Protein AF-A0AAX0L9J0-F1 (afdb_monomer_lite)

Foldseek 3Di:
DPPQLVLLVVLLCLVQVHDDLQSSCVSVVHPGSVVVVVCVVVVHDDPVCVQSSQWDDDPPPDTDDDPPDDPDPVPPDDPVVVVVVVCCVVPNDPVNVVVVVVVVVVVVVVVVD

Organism: NCBI:txid1660067

InterPro domains:
  IPR010982 Lambda repressor-like, DNA-binding domain superfamily [G3DSA:1.10.260.40] (5-64)

Structure (mmCIF, N/CA/C/O backbone):
data_AF-A0AAX0L9J0-F1
#
_entry.id   AF-A0AAX0L9J0-F1
#
loop_
_atom_site.group_PDB
_atom_site.id
_atom_site.type_symbol
_atom_site.label_atom_id
_atom_site.label_alt_id
_atom_site.label_comp_id
_atom_site.label_asym_id
_atom_site.label_entity_id
_atom_site.label_seq_id
_atom_site.pdbx_PDB_ins_code
_atom_site.Cartn_x
_atom_site.Cartn_y
_atom_site.Cartn_z
_atom_site.occupancy
_atom_site.B_iso_or_equiv
_atom_site.auth_seq_id
_atom_site.auth_comp_id
_atom_site.auth_asym_id
_atom_site.auth_atom_id
_atom_site.pdbx_PDB_model_num
ATOM 1 N N . MET A 1 1 ? -8.625 -9.779 -11.904 1.00 39.19 1 MET A N 1
ATOM 2 C CA . MET A 1 1 ? -7.667 -8.662 -11.777 1.00 39.19 1 MET A CA 1
ATOM 3 C C . MET A 1 1 ? -6.951 -8.489 -13.104 1.00 39.19 1 MET A C 1
ATOM 5 O O . MET A 1 1 ? -6.167 -9.356 -13.460 1.00 39.19 1 MET A O 1
ATOM 9 N N . SER A 1 2 ? -7.242 -7.427 -13.854 1.00 39.34 2 SER A N 1
ATOM 10 C CA . SER A 1 2 ? -6.354 -7.000 -14.939 1.00 39.34 2 SER A CA 1
ATOM 11 C C . SER A 1 2 ? -5.304 -6.101 -14.297 1.00 39.34 2 SER A C 1
ATOM 13 O O . SER A 1 2 ? -5.613 -4.954 -13.988 1.00 39.34 2 SER A O 1
ATOM 15 N N . ASN A 1 3 ? -4.111 -6.626 -14.008 1.00 55.66 3 ASN A N 1
ATOM 16 C CA . ASN A 1 3 ? -2.995 -5.768 -13.614 1.00 55.66 3 ASN A CA 1
ATOM 17 C C . ASN A 1 3 ? -2.609 -4.966 -14.854 1.00 55.66 3 ASN A C 1
ATOM 19 O O . ASN A 1 3 ? -2.176 -5.540 -15.854 1.00 55.66 3 ASN A O 1
ATOM 23 N N . ASN A 1 4 ? -2.858 -3.660 -14.829 1.00 81.25 4 ASN A N 1
ATOM 24 C CA . ASN A 1 4 ? -2.414 -2.787 -15.896 1.00 81.25 4 ASN A CA 1
ATOM 25 C C . ASN A 1 4 ? -0.887 -2.678 -15.799 1.00 81.25 4 ASN A C 1
ATOM 27 O O . ASN A 1 4 ? -0.371 -2.171 -14.805 1.00 81.25 4 ASN A O 1
ATOM 31 N N . ILE A 1 5 ? -0.174 -3.150 -16.824 1.00 88.06 5 ILE A N 1
ATOM 32 C CA . ILE A 1 5 ? 1.289 -3.067 -16.911 1.00 88.06 5 ILE A CA 1
ATOM 33 C C . ILE A 1 5 ? 1.790 -1.634 -16.688 1.00 88.06 5 ILE A C 1
ATOM 35 O O . ILE A 1 5 ? 2.868 -1.440 -16.133 1.00 88.06 5 ILE A O 1
ATOM 39 N N . ASP A 1 6 ? 0.991 -0.619 -17.034 1.00 89.88 6 ASP A N 1
ATOM 40 C CA . ASP A 1 6 ? 1.318 0.783 -16.779 1.00 89.88 6 ASP A CA 1
ATOM 41 C C . ASP A 1 6 ? 1.386 1.127 -15.290 1.00 89.88 6 ASP A C 1
ATOM 43 O O . ASP A 1 6 ? 2.234 1.924 -14.888 1.00 89.88 6 ASP A O 1
ATOM 47 N N . ASP A 1 7 ? 0.539 0.527 -14.455 1.00 88.62 7 ASP A N 1
ATOM 48 C CA . ASP A 1 7 ? 0.589 0.739 -13.007 1.00 88.62 7 ASP A CA 1
ATOM 49 C C . ASP A 1 7 ? 1.803 0.039 -12.390 1.00 88.62 7 ASP A C 1
ATOM 51 O O . ASP A 1 7 ? 2.454 0.596 -11.502 1.00 88.62 7 ASP A O 1
ATOM 55 N N . ASP A 1 8 ? 2.185 -1.124 -12.916 1.00 90.88 8 ASP A N 1
ATOM 56 C CA . ASP A 1 8 ? 3.418 -1.803 -12.516 1.00 90.88 8 ASP A CA 1
ATOM 57 C C . ASP A 1 8 ? 4.660 -0.988 -12.922 1.00 90.88 8 ASP A C 1
ATOM 59 O O . ASP A 1 8 ? 5.605 -0.848 -12.139 1.00 90.88 8 ASP A O 1
ATOM 63 N N . PHE A 1 9 ? 4.634 -0.349 -14.097 1.00 92.75 9 PHE A N 1
ATOM 64 C CA . PHE A 1 9 ? 5.673 0.597 -14.506 1.00 92.75 9 PHE A CA 1
ATOM 65 C C . PHE A 1 9 ? 5.728 1.840 -13.615 1.00 92.75 9 PHE A C 1
ATOM 67 O O . PHE A 1 9 ? 6.826 2.244 -13.235 1.00 92.75 9 PHE A O 1
ATOM 74 N N . LYS A 1 10 ? 4.589 2.411 -13.201 1.00 90.88 10 LYS A N 1
ATOM 75 C CA . LYS A 1 10 ? 4.572 3.530 -12.237 1.00 90.88 10 LYS A CA 1
ATOM 76 C C . LYS A 1 10 ? 5.235 3.155 -10.910 1.00 90.88 10 LYS A C 1
ATOM 78 O O . LYS A 1 10 ? 5.963 3.969 -10.346 1.00 90.88 10 LYS A O 1
ATOM 83 N N . LYS A 1 11 ? 5.035 1.927 -10.422 1.00 88.62 11 LYS A N 1
ATOM 84 C CA . LYS A 1 11 ? 5.695 1.444 -9.195 1.00 88.62 11 LYS A CA 1
ATOM 85 C C . LYS A 1 11 ? 7.207 1.327 -9.368 1.00 88.62 11 LYS A C 1
ATOM 87 O O . LYS A 1 11 ? 7.955 1.736 -8.481 1.00 88.62 11 LYS A O 1
ATOM 92 N N . LEU A 1 12 ? 7.668 0.832 -10.518 1.00 90.81 12 LEU A N 1
ATOM 93 C CA . LEU A 1 12 ? 9.098 0.811 -10.842 1.00 90.81 12 LEU A CA 1
ATOM 94 C C . LEU A 1 12 ? 9.683 2.223 -10.917 1.00 90.81 12 LEU A C 1
ATOM 96 O O . LEU A 1 12 ? 10.759 2.469 -10.374 1.00 90.81 12 LEU A O 1
ATOM 100 N N . TYR A 1 13 ? 8.976 3.152 -11.556 1.00 92.12 13 TYR A N 1
ATOM 101 C CA . TYR A 1 13 ? 9.388 4.549 -11.647 1.00 92.12 13 TYR A CA 1
ATOM 102 C C . TYR A 1 13 ? 9.564 5.181 -10.268 1.00 92.12 13 TYR A C 1
ATOM 104 O O . TYR A 1 13 ? 10.625 5.736 -9.980 1.00 92.12 13 TYR A O 1
ATOM 112 N N . ALA A 1 14 ? 8.573 5.010 -9.391 1.00 88.44 14 ALA A N 1
ATOM 113 C CA . ALA A 1 14 ? 8.626 5.496 -8.018 1.00 88.44 14 ALA A CA 1
ATOM 114 C C . ALA A 1 14 ? 9.806 4.894 -7.237 1.00 88.44 14 ALA A C 1
ATOM 116 O O . ALA A 1 14 ? 10.564 5.631 -6.613 1.00 88.44 14 ALA A O 1
ATOM 117 N N . TYR A 1 15 ? 10.014 3.575 -7.323 1.00 88.31 15 TYR A N 1
ATOM 118 C CA . TYR A 1 15 ? 11.105 2.892 -6.619 1.00 88.31 15 TYR A CA 1
ATOM 119 C C . TYR A 1 15 ? 12.495 3.389 -7.041 1.00 88.31 15 TYR A C 1
ATOM 121 O O . TYR A 1 15 ? 13.372 3.583 -6.200 1.00 88.31 15 TYR A O 1
ATOM 129 N N . TYR A 1 16 ? 12.708 3.608 -8.341 1.00 90.31 16 TYR A N 1
ATOM 130 C CA . TYR A 1 16 ? 14.000 4.056 -8.871 1.00 90.31 16 TYR A CA 1
ATOM 131 C C . TYR A 1 16 ? 14.167 5.584 -8.912 1.00 90.31 16 TYR A C 1
ATOM 133 O O . TYR A 1 16 ? 15.254 6.058 -9.267 1.00 90.31 16 TYR A O 1
ATOM 141 N N . GLY A 1 17 ? 13.127 6.347 -8.555 1.00 90.50 17 GLY A N 1
ATOM 142 C CA . GLY A 1 17 ? 13.117 7.810 -8.607 1.00 90.50 17 GLY A CA 1
ATOM 143 C C . GLY A 1 17 ? 13.276 8.345 -10.031 1.00 90.50 17 GLY A C 1
ATOM 144 O O . GLY A 1 17 ? 14.119 9.206 -10.279 1.00 90.50 17 GLY A O 1
ATOM 145 N N . VAL A 1 18 ? 12.530 7.776 -10.976 1.00 93.19 18 VAL A N 1
ATOM 146 C CA . VAL A 1 18 ? 12.559 8.131 -12.403 1.00 93.19 18 VAL A CA 1
ATOM 147 C C . VAL A 1 18 ? 11.154 8.421 -12.917 1.00 93.19 18 VAL A C 1
ATOM 149 O O . VAL A 1 18 ? 10.174 8.077 -12.271 1.00 93.19 18 VAL A O 1
ATOM 152 N N . GLU A 1 19 ? 11.049 9.029 -14.093 1.00 92.38 19 GLU A N 1
ATOM 153 C CA . GLU A 1 19 ? 9.781 9.516 -14.653 1.00 92.38 19 GLU A CA 1
ATOM 154 C C . GLU A 1 19 ? 9.398 8.830 -15.973 1.00 92.38 19 GLU A C 1
ATOM 156 O O . GLU A 1 19 ? 8.273 8.981 -16.444 1.00 92.38 19 GLU A O 1
ATOM 161 N N . ASN A 1 20 ? 10.320 8.101 -16.614 1.00 94.19 20 ASN A N 1
ATOM 162 C CA . ASN A 1 20 ? 10.084 7.497 -17.928 1.00 94.19 20 ASN A CA 1
ATOM 163 C C . ASN A 1 20 ? 10.977 6.279 -18.222 1.00 94.19 20 ASN A C 1
ATOM 165 O O . ASN A 1 20 ? 11.972 6.018 -17.542 1.00 94.19 20 ASN A O 1
ATOM 169 N N . ASP A 1 21 ? 10.639 5.563 -19.300 1.00 95.50 21 ASP A N 1
ATOM 170 C CA . ASP A 1 21 ? 11.323 4.342 -19.750 1.00 95.50 21 ASP A CA 1
ATOM 171 C C . ASP A 1 21 ? 12.821 4.531 -20.008 1.00 95.50 21 ASP A C 1
ATOM 173 O O . ASP A 1 21 ? 13.608 3.631 -19.720 1.00 95.50 21 ASP A O 1
ATOM 177 N N . ASN A 1 22 ? 13.238 5.692 -20.525 1.00 95.31 22 ASN A N 1
ATOM 178 C CA . ASN A 1 22 ? 14.651 5.955 -20.805 1.00 95.31 22 ASN A CA 1
ATOM 179 C C . ASN A 1 22 ? 15.452 6.033 -19.505 1.00 95.31 22 ASN A C 1
ATOM 181 O O . ASN A 1 22 ? 16.483 5.374 -19.366 1.00 95.31 22 ASN A O 1
ATOM 185 N N . GLN A 1 23 ? 14.956 6.803 -18.537 1.00 95.75 23 GLN A N 1
ATOM 186 C CA . GLN A 1 23 ? 15.585 6.938 -17.226 1.00 95.75 23 GLN A CA 1
ATOM 187 C C . GLN A 1 23 ? 15.574 5.612 -16.455 1.00 95.75 23 GLN A C 1
ATOM 189 O O . GLN A 1 23 ? 16.594 5.244 -15.867 1.00 95.75 23 GLN A O 1
ATOM 194 N N . LEU A 1 24 ? 14.464 4.864 -16.502 1.00 95.88 24 LEU A N 1
ATOM 195 C CA . LEU A 1 24 ? 14.378 3.535 -15.897 1.00 95.88 24 LEU A CA 1
ATOM 196 C C . LEU A 1 24 ? 15.416 2.587 -16.505 1.00 95.88 24 LEU A C 1
ATOM 198 O O . LEU A 1 24 ? 16.154 1.941 -15.766 1.00 95.88 24 LEU A O 1
ATOM 202 N N . SER A 1 25 ? 15.534 2.541 -17.835 1.00 95.69 25 SER A N 1
ATOM 203 C CA . SER A 1 25 ? 16.515 1.678 -18.499 1.00 95.69 25 SER A CA 1
ATOM 204 C C . SER A 1 25 ? 17.944 1.963 -18.040 1.00 95.69 25 SER A C 1
ATOM 206 O O . SER A 1 25 ? 18.688 1.029 -17.745 1.00 95.69 25 SER A O 1
ATOM 208 N N . LEU A 1 26 ? 18.312 3.243 -17.917 1.00 94.75 26 LEU A N 1
ATOM 209 C CA . LEU A 1 26 ? 19.631 3.646 -17.425 1.00 94.7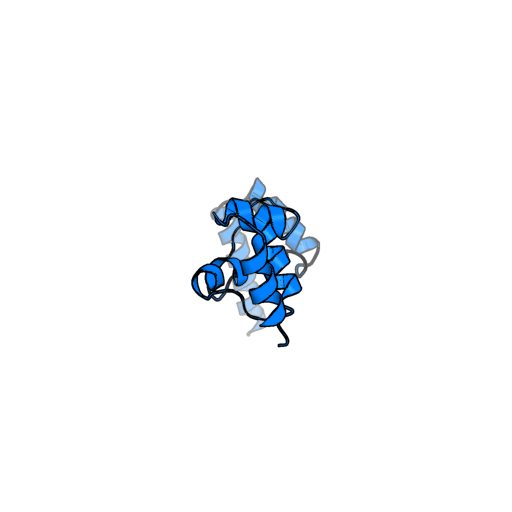5 26 LEU A CA 1
ATOM 210 C C . LEU A 1 26 ? 19.853 3.223 -15.967 1.00 94.75 26 LEU A C 1
ATOM 212 O O . LEU A 1 26 ? 20.907 2.673 -15.651 1.00 94.75 26 LEU A O 1
ATOM 2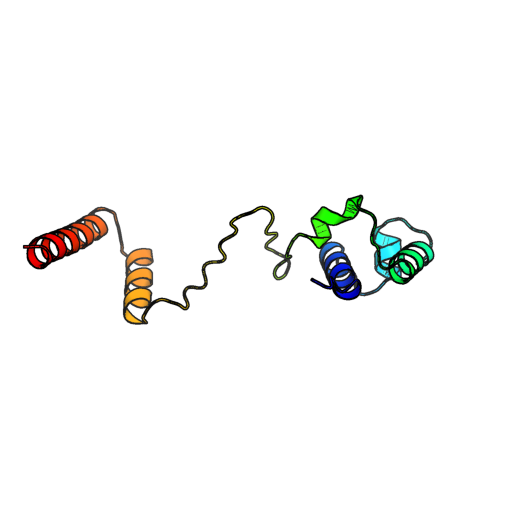16 N N . LYS A 1 27 ? 18.860 3.411 -15.084 1.00 94.81 27 LYS A N 1
ATOM 217 C CA . LYS A 1 27 ? 18.929 2.953 -13.680 1.00 94.81 27 LYS A CA 1
ATOM 218 C C . LYS A 1 27 ? 19.097 1.439 -13.563 1.00 94.81 27 LYS A C 1
ATOM 220 O O . LYS A 1 27 ? 19.776 0.974 -12.653 1.00 94.81 27 LYS A O 1
ATOM 225 N N . LEU A 1 28 ? 18.508 0.682 -14.486 1.00 93.19 28 LEU A N 1
ATOM 226 C CA . LEU A 1 28 ? 18.624 -0.776 -14.551 1.00 93.19 28 LEU A CA 1
ATOM 227 C C . LEU A 1 28 ? 19.916 -1.263 -15.233 1.00 93.19 28 LEU A C 1
ATOM 229 O O . LEU A 1 28 ? 20.133 -2.472 -15.322 1.00 93.19 28 LEU A O 1
ATOM 233 N N . GLY A 1 29 ? 20.776 -0.351 -15.703 1.00 94.69 29 GLY A N 1
ATOM 234 C CA . GLY A 1 29 ? 22.054 -0.669 -16.345 1.00 94.69 29 GLY A CA 1
ATOM 235 C C . GLY A 1 29 ? 21.957 -1.013 -17.835 1.00 94.69 29 GLY A C 1
ATOM 236 O O . GLY A 1 29 ? 22.914 -1.533 -18.410 1.00 94.69 29 GLY A O 1
ATOM 237 N N . TYR A 1 30 ? 20.825 -0.737 -18.485 1.00 94.31 30 TYR A N 1
ATOM 238 C CA . TYR A 1 30 ? 20.670 -0.921 -19.926 1.00 94.31 30 TYR A CA 1
ATOM 239 C C . TYR A 1 30 ? 21.226 0.270 -20.713 1.00 94.31 30 TYR A C 1
ATOM 241 O O . TYR A 1 30 ? 21.153 1.419 -20.287 1.00 94.31 30 TYR A O 1
ATOM 249 N N . LYS A 1 31 ? 21.740 -0.006 -21.918 1.00 90.00 31 LYS A N 1
ATOM 250 C CA . LYS A 1 31 ? 22.259 1.021 -22.841 1.00 90.00 31 LYS A CA 1
ATOM 251 C C . LYS A 1 31 ? 21.158 1.771 -23.607 1.00 90.00 31 LYS A C 1
ATOM 253 O O . LYS A 1 31 ? 21.425 2.825 -24.170 1.00 90.00 31 LYS A O 1
ATOM 258 N N . SER A 1 32 ? 19.943 1.221 -23.661 1.00 93.12 32 SER A N 1
ATOM 259 C CA . SER A 1 32 ? 18.775 1.805 -24.332 1.00 93.12 32 SER A CA 1
ATOM 260 C C . SER A 1 32 ? 17.469 1.322 -23.690 1.00 93.12 32 SER A C 1
ATOM 262 O O . SER A 1 32 ? 17.468 0.398 -22.872 1.00 93.12 32 SER A O 1
ATOM 264 N N . ASN A 1 33 ? 16.339 1.914 -24.083 1.00 92.62 33 ASN A N 1
ATOM 265 C CA . ASN A 1 33 ? 14.996 1.545 -23.616 1.00 92.62 33 ASN A CA 1
ATOM 266 C C . ASN A 1 33 ? 14.381 0.325 -24.333 1.00 92.62 33 ASN A C 1
ATOM 268 O O . ASN A 1 33 ? 13.216 -0.001 -24.095 1.00 92.62 33 ASN A O 1
ATOM 272 N N . SER A 1 34 ? 15.135 -0.368 -25.195 1.00 96.19 34 SER A N 1
ATOM 273 C CA . SER A 1 34 ? 14.618 -1.500 -25.979 1.00 96.19 34 SER A CA 1
ATOM 274 C C . SER A 1 34 ? 14.093 -2.631 -25.087 1.00 96.19 34 SER A C 1
ATOM 276 O O . SER A 1 34 ? 13.057 -3.216 -25.388 1.00 96.19 34 SER A O 1
ATOM 278 N N . ALA A 1 35 ? 14.770 -2.907 -23.966 1.00 94.62 35 ALA A N 1
ATOM 279 C CA . ALA A 1 35 ? 14.337 -3.920 -23.001 1.00 94.62 35 ALA A CA 1
ATOM 280 C C . ALA A 1 35 ? 12.976 -3.565 -22.377 1.00 94.62 35 ALA A C 1
ATOM 282 O O . ALA A 1 35 ? 12.065 -4.386 -22.387 1.00 94.62 35 ALA A O 1
ATOM 283 N N . ILE A 1 36 ? 12.817 -2.317 -21.926 1.00 95.81 36 ILE A N 1
ATOM 284 C CA . ILE A 1 36 ? 11.564 -1.808 -21.354 1.00 95.81 36 ILE A CA 1
ATOM 285 C C . ILE A 1 36 ? 10.428 -1.835 -22.384 1.00 95.81 36 ILE A C 1
ATOM 287 O O . ILE A 1 36 ? 9.320 -2.278 -22.088 1.00 95.81 36 ILE A O 1
ATOM 291 N N . SER A 1 37 ? 10.726 -1.437 -23.623 1.00 95.62 37 SER A N 1
ATOM 292 C CA . SER A 1 37 ? 9.767 -1.473 -24.732 1.00 95.62 37 SER A CA 1
ATOM 293 C C . SER A 1 37 ? 9.260 -2.891 -25.010 1.00 95.62 37 SER A C 1
ATOM 295 O O . SER A 1 37 ? 8.077 -3.076 -25.291 1.00 95.62 37 SER A O 1
ATOM 297 N N . ASN A 1 38 ? 10.131 -3.900 -24.918 1.00 95.94 38 ASN A N 1
ATOM 298 C CA . ASN A 1 38 ? 9.738 -5.298 -25.091 1.00 95.94 38 ASN A CA 1
ATOM 299 C C . ASN A 1 38 ? 8.855 -5.784 -23.937 1.00 95.94 38 ASN A C 1
ATOM 301 O O . ASN A 1 38 ? 7.826 -6.393 -24.199 1.00 95.94 38 ASN A O 1
ATOM 305 N N . TRP A 1 39 ? 9.172 -5.435 -22.688 1.00 95.00 39 TRP A N 1
ATOM 306 C CA . TRP A 1 39 ? 8.335 -5.782 -21.528 1.00 95.00 39 TRP A CA 1
ATOM 307 C C . TRP A 1 39 ? 6.917 -5.218 -21.643 1.00 95.00 39 TRP A C 1
ATOM 309 O O . TRP A 1 39 ? 5.946 -5.902 -21.328 1.00 95.00 39 TRP A O 1
ATOM 319 N N . ARG A 1 40 ? 6.783 -3.985 -22.150 1.00 92.88 40 ARG A N 1
ATOM 320 C CA . ARG A 1 40 ? 5.480 -3.365 -22.436 1.00 92.88 40 ARG A CA 1
ATOM 321 C C . ARG A 1 40 ? 4.711 -4.119 -23.520 1.00 92.88 40 ARG A C 1
ATOM 323 O O . ARG A 1 40 ? 3.537 -4.412 -23.331 1.00 92.88 40 ARG A O 1
ATOM 330 N N . LYS A 1 41 ? 5.371 -4.467 -24.630 1.00 93.88 41 LYS A N 1
ATOM 331 C CA . LYS A 1 41 ? 4.760 -5.240 -25.730 1.00 93.88 41 LYS A CA 1
ATOM 332 C C . LYS A 1 41 ? 4.313 -6.631 -25.289 1.00 93.88 41 LYS A C 1
ATOM 334 O O . LYS A 1 41 ? 3.262 -7.096 -25.711 1.00 93.88 41 LYS A O 1
ATOM 339 N N . GLU A 1 42 ? 5.109 -7.279 -24.448 1.00 93.19 42 GLU A N 1
ATOM 340 C CA . GLU A 1 42 ? 4.825 -8.606 -23.896 1.00 93.19 42 GLU A CA 1
ATOM 341 C C . GLU A 1 42 ? 3.854 -8.558 -22.709 1.00 93.19 42 GLU A C 1
ATOM 343 O O . GLU A 1 42 ? 3.470 -9.607 -22.194 1.00 93.19 42 GLU A O 1
ATOM 348 N N . ASN A 1 43 ? 3.457 -7.357 -22.269 1.00 91.88 43 ASN A N 1
ATOM 349 C CA . ASN A 1 43 ? 2.646 -7.135 -21.076 1.00 91.88 43 ASN A CA 1
ATOM 350 C C . ASN A 1 43 ? 3.218 -7.862 -19.841 1.00 91.88 43 ASN A C 1
ATOM 352 O O . ASN A 1 43 ? 2.483 -8.444 -19.041 1.00 91.88 43 ASN A O 1
ATOM 356 N N . LYS A 1 44 ? 4.552 -7.883 -19.721 1.00 92.00 44 LYS A N 1
ATOM 357 C CA . LYS A 1 44 ? 5.272 -8.666 -18.715 1.00 92.00 44 LYS A CA 1
ATOM 358 C C . LYS A 1 44 ? 6.578 -7.995 -18.304 1.00 92.00 44 LYS A C 1
ATOM 360 O O . LYS A 1 44 ? 7.489 -7.835 -19.110 1.00 92.00 44 LYS A O 1
ATOM 365 N N . ILE A 1 45 ? 6.702 -7.686 -17.014 1.00 91.81 45 ILE A N 1
ATOM 366 C CA . ILE A 1 45 ? 7.971 -7.289 -16.392 1.00 91.81 45 ILE A CA 1
ATOM 367 C C . ILE A 1 45 ? 8.678 -8.549 -15.851 1.00 91.81 45 ILE A C 1
ATOM 369 O O . ILE A 1 45 ? 7.998 -9.440 -15.344 1.00 91.81 45 ILE A O 1
ATOM 373 N N . PRO A 1 46 ? 10.021 -8.659 -15.929 1.00 94.50 46 PRO A N 1
ATOM 374 C CA . PRO A 1 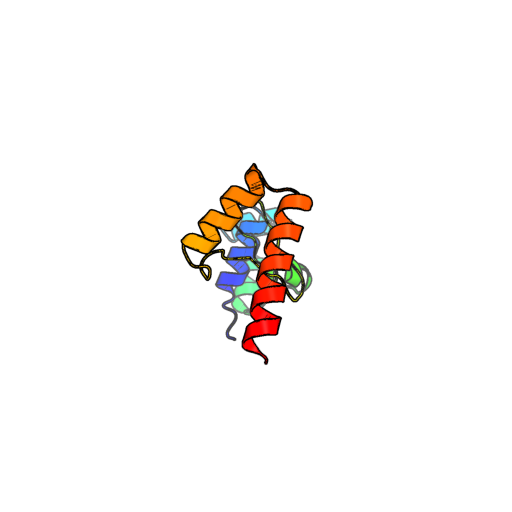46 ? 10.749 -9.799 -15.381 1.00 94.50 46 PRO A CA 1
ATOM 375 C C . PRO A 1 46 ? 10.498 -10.037 -13.890 1.00 94.50 46 PRO A C 1
ATOM 377 O O . PRO A 1 46 ? 10.567 -9.107 -13.086 1.00 94.50 46 PRO A O 1
ATOM 380 N N . ASP A 1 47 ? 10.349 -11.310 -13.521 1.00 91.81 47 ASP A N 1
ATOM 381 C CA . ASP A 1 47 ? 9.954 -11.748 -12.173 1.00 91.81 47 ASP A CA 1
ATOM 382 C C . ASP A 1 47 ? 10.902 -11.272 -11.059 1.00 91.81 47 ASP A C 1
ATOM 384 O O . ASP A 1 47 ? 10.504 -11.081 -9.911 1.00 91.81 47 ASP A O 1
ATOM 388 N N . LYS A 1 48 ? 12.167 -10.985 -11.395 1.00 91.94 48 LYS A N 1
ATOM 389 C CA . LYS A 1 48 ? 13.131 -10.387 -10.455 1.00 91.94 48 LYS A CA 1
ATOM 390 C C . LYS A 1 48 ? 12.687 -9.025 -9.896 1.00 91.94 48 LYS A C 1
ATOM 392 O O . LYS A 1 48 ? 13.236 -8.583 -8.893 1.00 91.94 48 LYS A O 1
ATOM 397 N N . TYR A 1 49 ? 11.714 -8.362 -10.524 1.00 91.38 49 TYR A N 1
ATOM 398 C CA . TYR A 1 49 ? 11.129 -7.103 -10.058 1.00 91.38 49 TYR A CA 1
ATOM 399 C C . TYR A 1 49 ? 9.744 -7.270 -9.420 1.00 91.38 49 TYR A C 1
ATOM 401 O O . TYR A 1 49 ? 9.164 -6.280 -8.970 1.00 91.38 49 TYR A O 1
ATOM 409 N N . SER A 1 50 ? 9.214 -8.495 -9.335 1.00 87.00 50 SER A N 1
ATOM 410 C CA . SER A 1 50 ? 7.870 -8.747 -8.804 1.00 87.00 50 SER A CA 1
ATOM 411 C C . SER A 1 50 ? 7.694 -8.226 -7.383 1.00 87.00 50 SER A C 1
ATOM 413 O O . SER A 1 50 ? 6.639 -7.682 -7.090 1.00 87.00 50 SER A O 1
ATOM 415 N N . PHE A 1 51 ? 8.724 -8.302 -6.529 1.00 82.75 51 PHE A N 1
ATOM 416 C CA . PHE A 1 51 ? 8.660 -7.768 -5.163 1.00 82.75 51 PHE A CA 1
ATOM 417 C C . PHE A 1 51 ? 8.411 -6.251 -5.132 1.00 82.75 51 PHE A C 1
ATOM 419 O O . PHE A 1 51 ? 7.580 -5.770 -4.362 1.00 82.75 51 PHE A O 1
ATOM 426 N N . ILE A 1 52 ? 9.089 -5.495 -6.001 1.00 85.69 52 ILE A N 1
ATO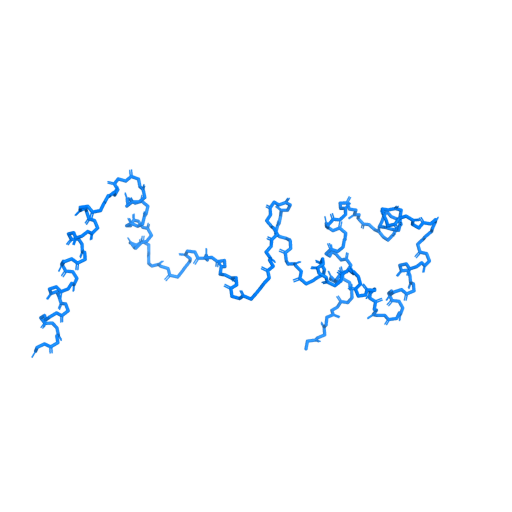M 427 C CA . ILE A 1 52 ? 8.930 -4.036 -6.102 1.00 85.69 52 ILE A CA 1
ATOM 428 C C . ILE A 1 52 ? 7.507 -3.701 -6.560 1.00 85.69 52 ILE A C 1
ATOM 430 O O . ILE A 1 52 ? 6.860 -2.823 -6.002 1.00 85.69 52 ILE A O 1
ATOM 434 N N . ILE A 1 53 ? 6.997 -4.447 -7.539 1.00 85.44 53 ILE A N 1
ATOM 435 C CA . ILE A 1 53 ? 5.667 -4.249 -8.124 1.00 85.44 53 ILE A CA 1
ATOM 436 C C . ILE A 1 53 ? 4.543 -4.680 -7.169 1.00 85.44 53 ILE A C 1
ATOM 438 O O . ILE A 1 53 ? 3.471 -4.073 -7.145 1.00 85.44 53 ILE A O 1
ATOM 442 N N . SER A 1 54 ? 4.762 -5.719 -6.365 1.00 79.75 54 SER A N 1
ATOM 443 C CA . SER A 1 54 ? 3.794 -6.165 -5.357 1.00 79.75 54 SER A CA 1
ATOM 444 C C . SER A 1 54 ? 3.753 -5.261 -4.126 1.00 79.75 54 SER A C 1
ATOM 446 O O . SER A 1 54 ? 2.800 -5.328 -3.355 1.00 79.75 54 SER A O 1
ATOM 448 N N . THR A 1 55 ? 4.775 -4.429 -3.926 1.00 70.12 55 THR A N 1
ATOM 449 C CA . THR A 1 55 ? 4.861 -3.513 -2.788 1.00 70.12 55 THR A CA 1
ATOM 450 C C . THR A 1 55 ? 4.101 -2.224 -3.100 1.00 70.12 55 THR A C 1
ATOM 452 O O . THR A 1 55 ? 4.358 -1.562 -4.105 1.00 70.12 55 THR A O 1
ATOM 455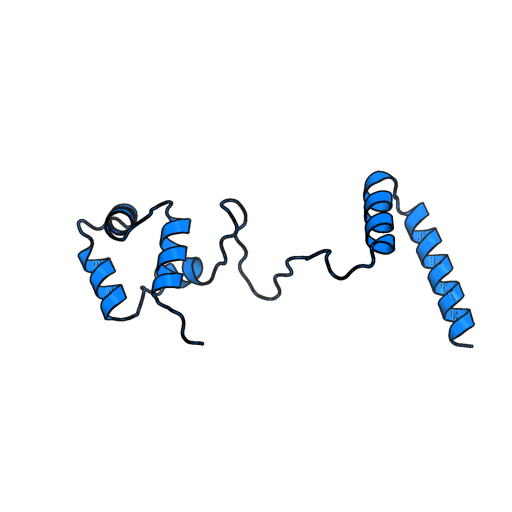 N N . ASN A 1 56 ? 3.178 -1.828 -2.221 1.00 64.19 56 ASN A N 1
ATOM 456 C CA . ASN A 1 56 ? 2.595 -0.489 -2.264 1.00 64.19 56 ASN A CA 1
ATOM 457 C C . ASN A 1 56 ? 3.573 0.478 -1.591 1.00 64.19 56 ASN A C 1
ATOM 459 O O . ASN A 1 56 ? 3.698 0.493 -0.367 1.00 64.19 56 ASN A O 1
ATOM 463 N N . ILE A 1 57 ? 4.291 1.260 -2.395 1.00 61.66 57 ILE A N 1
ATOM 464 C CA . ILE A 1 57 ? 5.191 2.303 -1.901 1.00 61.66 57 ILE A CA 1
ATOM 465 C C . ILE A 1 57 ? 4.338 3.548 -1.638 1.00 61.66 57 ILE A C 1
ATOM 467 O O . ILE A 1 57 ? 3.946 4.248 -2.571 1.00 61.66 57 ILE A O 1
ATOM 471 N N . GLY A 1 58 ? 4.007 3.807 -0.373 1.00 54.69 58 GLY A N 1
ATOM 472 C CA . GLY A 1 58 ? 3.371 5.060 0.030 1.00 54.69 58 GLY A CA 1
ATOM 473 C C . GLY A 1 58 ? 4.412 6.177 0.092 1.00 54.69 58 GLY A C 1
ATOM 474 O O . GLY A 1 58 ? 5.487 5.955 0.647 1.00 54.69 58 GLY A O 1
ATOM 475 N N . ASN A 1 59 ? 4.097 7.346 -0.489 1.00 49.25 59 ASN A N 1
ATOM 476 C CA . ASN A 1 59 ? 4.866 8.606 -0.478 1.00 49.25 59 ASN A CA 1
ATOM 477 C C . ASN A 1 59 ? 6.273 8.506 0.145 1.00 49.25 59 ASN A C 1
ATOM 479 O O . ASN A 1 59 ? 6.481 8.890 1.295 1.00 49.25 59 ASN A O 1
ATOM 483 N N . ASN A 1 60 ? 7.217 7.967 -0.633 1.00 51.09 60 ASN A N 1
ATOM 484 C CA . ASN A 1 60 ? 8.672 7.928 -0.431 1.00 51.09 60 ASN A CA 1
ATOM 485 C C . ASN A 1 60 ? 9.261 7.444 0.911 1.00 51.09 60 ASN A C 1
ATOM 487 O O . ASN A 1 60 ? 10.482 7.355 0.985 1.00 51.09 60 ASN A O 1
ATOM 491 N N . ASN A 1 61 ? 8.478 7.081 1.932 1.00 50.78 61 ASN A N 1
ATOM 492 C CA . ASN A 1 61 ? 9.018 6.735 3.258 1.00 50.78 61 ASN A CA 1
ATOM 493 C C . ASN A 1 61 ? 8.445 5.454 3.877 1.00 50.78 61 ASN A C 1
ATOM 495 O O . ASN A 1 61 ? 8.944 5.023 4.916 1.00 50.78 61 ASN A O 1
ATOM 499 N N . ILE A 1 62 ? 7.418 4.832 3.286 1.00 57.00 62 ILE A N 1
ATOM 500 C CA . ILE A 1 62 ? 6.816 3.615 3.848 1.00 57.00 62 ILE A CA 1
ATOM 501 C C . ILE A 1 62 ? 6.690 2.551 2.757 1.00 57.00 62 ILE A C 1
ATOM 503 O O . ILE A 1 62 ? 5.893 2.670 1.826 1.00 57.00 62 ILE A O 1
ATOM 507 N N . SER A 1 63 ? 7.490 1.493 2.899 1.00 55.59 63 SER A N 1
ATOM 508 C CA . SER A 1 63 ? 7.369 0.256 2.130 1.00 55.59 63 SER A CA 1
ATOM 509 C C . SER A 1 63 ? 6.578 -0.752 2.960 1.00 55.59 63 SER A C 1
ATOM 511 O O . SER A 1 63 ? 7.012 -1.123 4.051 1.00 55.59 63 SER A O 1
ATOM 513 N N . ILE A 1 64 ? 5.410 -1.170 2.469 1.00 62.03 64 ILE A N 1
ATOM 514 C CA . ILE A 1 64 ? 4.552 -2.160 3.131 1.00 62.03 64 ILE A CA 1
ATOM 515 C C . ILE A 1 64 ? 4.557 -3.439 2.284 1.00 62.03 64 ILE A C 1
ATOM 517 O O . ILE A 1 64 ? 4.101 -3.424 1.141 1.00 62.03 64 ILE A O 1
ATOM 521 N N . SER A 1 65 ? 5.068 -4.543 2.838 1.00 58.06 65 SER A N 1
ATOM 522 C CA . SER A 1 65 ? 5.108 -5.865 2.187 1.00 58.06 65 SER A CA 1
ATOM 523 C C . SER A 1 65 ? 4.633 -6.966 3.149 1.00 58.06 65 SER A C 1
ATOM 525 O O . SER A 1 65 ? 4.686 -6.784 4.363 1.00 58.06 65 SER A O 1
ATOM 527 N N . GLY A 1 66 ? 4.119 -8.086 2.623 1.00 57.66 66 GLY A N 1
ATOM 528 C CA . GLY A 1 66 ? 3.562 -9.204 3.410 1.00 57.66 66 GLY A CA 1
ATOM 529 C C . GLY A 1 66 ? 2.024 -9.269 3.450 1.00 57.66 66 GLY A C 1
ATOM 530 O O . GLY A 1 66 ? 1.340 -8.400 2.906 1.00 57.66 66 GLY A O 1
ATOM 531 N N . ASN A 1 67 ? 1.485 -10.316 4.088 1.00 54.53 67 ASN A N 1
ATOM 532 C CA . ASN A 1 67 ? 0.042 -10.505 4.306 1.00 54.53 67 ASN A CA 1
ATOM 533 C C . ASN A 1 67 ? -0.401 -9.838 5.626 1.00 54.53 67 ASN A C 1
ATOM 535 O O . ASN A 1 67 ? 0.414 -9.664 6.526 1.00 54.53 67 ASN A O 1
ATOM 539 N N . ASP A 1 68 ? -1.680 -9.459 5.732 1.00 57.97 68 ASP A N 1
ATOM 540 C CA . ASP A 1 68 ? -2.305 -8.854 6.930 1.00 57.97 68 ASP A CA 1
ATOM 541 C C . ASP A 1 68 ? -1.813 -7.452 7.339 1.00 57.97 68 ASP A C 1
ATOM 543 O O . ASP A 1 68 ? -1.964 -7.023 8.486 1.00 57.97 68 ASP A O 1
ATOM 547 N N . ASN A 1 69 ? -1.285 -6.683 6.387 1.00 62.62 69 ASN A N 1
ATOM 548 C CA . ASN A 1 69 ? -0.924 -5.288 6.619 1.00 62.62 69 ASN A CA 1
ATOM 549 C C . ASN A 1 69 ? -2.167 -4.426 6.903 1.00 62.62 69 ASN A C 1
ATOM 551 O O . ASN A 1 69 ? -2.969 -4.146 6.011 1.00 62.62 69 ASN A O 1
ATOM 555 N N . LYS A 1 70 ? -2.313 -3.975 8.153 1.00 59.94 70 LYS A N 1
ATOM 556 C CA . LYS A 1 70 ? -3.365 -3.043 8.574 1.00 59.94 70 LYS A CA 1
ATOM 557 C C . LYS A 1 70 ? -2.826 -1.619 8.573 1.00 59.94 70 LYS A C 1
ATOM 559 O O . LYS A 1 70 ? -2.107 -1.220 9.483 1.00 59.94 70 LYS A O 1
ATOM 564 N N . ILE A 1 71 ? -3.220 -0.834 7.577 1.00 62.88 71 ILE A N 1
ATOM 565 C CA . ILE A 1 71 ? -3.133 0.624 7.666 1.00 62.88 71 ILE A CA 1
ATOM 566 C C . ILE A 1 71 ? -4.333 1.047 8.511 1.00 62.88 71 ILE A C 1
ATOM 568 O O . ILE A 1 71 ? -5.473 0.952 8.061 1.00 62.88 71 ILE A O 1
ATOM 572 N N . ALA A 1 72 ? -4.099 1.417 9.768 1.00 58.34 72 ALA A N 1
ATOM 573 C CA . ALA A 1 72 ? -5.165 1.901 10.631 1.00 58.34 72 ALA A CA 1
ATOM 574 C C . ALA A 1 72 ? -5.658 3.254 10.099 1.00 58.34 72 ALA A C 1
ATOM 576 O O . ALA A 1 72 ? -5.060 4.289 10.372 1.00 58.34 72 ALA A O 1
ATOM 577 N N . THR A 1 73 ? -6.751 3.263 9.340 1.00 53.28 73 THR A N 1
ATOM 578 C CA . THR A 1 73 ? -7.555 4.475 9.198 1.00 53.28 73 THR A CA 1
ATOM 579 C C . THR A 1 73 ? -8.309 4.641 10.511 1.00 53.28 73 THR A C 1
ATOM 581 O O . THR A 1 73 ? -9.188 3.840 10.838 1.00 53.28 73 THR A O 1
ATOM 584 N N . THR A 1 74 ? -7.984 5.671 11.284 1.00 53.34 74 THR A N 1
ATOM 585 C CA . THR A 1 74 ? -8.716 6.078 12.498 1.00 53.34 74 THR A CA 1
ATOM 586 C C . THR A 1 74 ? -10.169 6.501 12.213 1.00 53.34 74 THR A C 1
ATOM 588 O O . THR A 1 74 ? -10.891 6.897 13.127 1.00 53.34 74 THR A O 1
ATOM 591 N N . ASP A 1 75 ? -10.631 6.386 10.967 1.00 54.31 75 ASP A N 1
ATOM 592 C CA . ASP A 1 75 ? -11.875 6.951 10.447 1.00 54.31 75 ASP A CA 1
ATOM 593 C C . ASP A 1 75 ? -13.161 6.246 10.901 1.00 54.31 75 ASP A C 1
ATOM 595 O O . ASP A 1 75 ? -14.228 6.844 10.808 1.00 54.31 75 ASP A O 1
ATOM 599 N N . ASN A 1 76 ? -13.084 5.040 11.474 1.00 63.91 76 ASN A N 1
ATOM 600 C CA . ASN A 1 76 ? -14.271 4.295 11.928 1.00 63.91 76 ASN A CA 1
ATOM 601 C C . ASN A 1 76 ? -14.636 4.508 13.407 1.00 63.91 76 ASN A C 1
ATOM 603 O O . ASN A 1 76 ? -15.567 3.880 13.911 1.00 63.91 76 ASN A O 1
ATOM 607 N N . TYR A 1 77 ? -13.920 5.376 14.120 1.00 76.25 77 TYR A N 1
ATOM 608 C CA . TYR A 1 77 ? -14.255 5.719 15.498 1.00 76.25 77 TYR A CA 1
ATOM 609 C C . TYR A 1 77 ? -15.137 6.963 15.572 1.00 76.25 77 TYR A C 1
ATOM 611 O O . TYR A 1 77 ? -14.940 7.921 14.824 1.00 76.25 77 TYR A O 1
ATOM 619 N N . SER A 1 78 ? -16.084 6.970 16.515 1.00 84.31 78 SER A N 1
ATOM 620 C CA . SER A 1 78 ? -16.836 8.184 16.838 1.00 84.31 78 SER A CA 1
ATOM 621 C C . SER A 1 78 ? -15.886 9.288 17.309 1.00 84.31 78 SER A C 1
ATOM 623 O O . SER A 1 78 ? -14.845 9.001 17.906 1.00 84.31 78 SER A O 1
ATOM 625 N N . ASP A 1 79 ? -16.252 10.552 17.092 1.00 88.44 79 ASP A N 1
ATOM 626 C CA . ASP A 1 79 ? -15.420 11.697 17.494 1.00 88.44 79 ASP A CA 1
ATOM 627 C C . ASP A 1 79 ? -15.066 11.659 18.986 1.00 88.44 79 ASP A C 1
ATOM 629 O O . ASP A 1 79 ? -13.931 11.931 19.367 1.00 88.44 79 ASP A O 1
ATOM 633 N N . LYS A 1 80 ? -15.999 11.191 19.825 1.00 88.50 80 LYS A N 1
ATOM 634 C CA . LYS A 1 80 ? -15.760 10.980 21.260 1.00 88.50 80 LYS A CA 1
ATOM 635 C C . LYS A 1 80 ? -14.705 9.914 21.544 1.00 88.50 80 LYS A C 1
ATOM 637 O O . LYS A 1 80 ? -13.923 10.058 22.477 1.00 88.50 80 LYS A O 1
ATOM 642 N N . PHE A 1 81 ? -14.682 8.828 20.775 1.00 87.12 81 PHE A N 1
ATOM 643 C CA . PHE A 1 81 ? -13.673 7.790 20.967 1.00 87.12 81 PHE A CA 1
ATOM 644 C C . PHE A 1 81 ? -12.301 8.246 20.461 1.00 87.12 81 PHE A C 1
ATOM 646 O O . PHE A 1 81 ? -11.291 7.962 21.099 1.00 87.12 81 PHE A O 1
ATOM 653 N N . LYS A 1 82 ? -12.257 9.030 19.377 1.00 86.38 82 LYS A N 1
ATOM 654 C CA . LYS A 1 82 ? -11.026 9.698 18.926 1.00 86.38 82 LYS A CA 1
ATOM 655 C C . LYS A 1 82 ? -10.488 10.657 19.992 1.00 86.38 82 LYS A C 1
ATOM 657 O O . LYS A 1 82 ? -9.299 10.630 20.290 1.00 86.38 82 LYS A O 1
ATOM 662 N N . GLU A 1 83 ? -11.357 11.458 20.606 1.00 90.88 83 GLU A N 1
ATOM 663 C CA . GLU A 1 83 ? -10.990 12.351 21.712 1.00 90.88 83 GLU A CA 1
ATOM 664 C C . GLU A 1 83 ? -10.426 11.575 22.911 1.00 90.88 83 GLU A C 1
ATOM 666 O O . GLU A 1 83 ? -9.379 11.942 23.443 1.00 90.88 83 GLU A O 1
ATOM 671 N N . PHE A 1 84 ? -11.062 10.461 23.289 1.00 91.69 84 PHE A N 1
ATOM 672 C CA . PHE A 1 84 ? -10.547 9.570 24.330 1.00 91.69 84 PHE A CA 1
ATOM 673 C C . PHE A 1 84 ? -9.136 9.058 24.008 1.00 91.69 84 PHE A C 1
ATOM 675 O O . PHE A 1 84 ? -8.260 9.143 24.868 1.00 91.69 84 PHE A O 1
ATOM 682 N N . LEU A 1 85 ? -8.899 8.567 22.784 1.00 89.88 85 LEU A N 1
ATOM 683 C CA . LEU A 1 85 ? -7.580 8.082 22.362 1.00 89.88 85 LEU A CA 1
ATOM 684 C C . LEU A 1 85 ? -6.520 9.185 22.459 1.00 89.88 85 LEU A C 1
ATOM 686 O O . LEU A 1 85 ? -5.466 8.956 23.047 1.00 89.88 85 LEU A O 1
ATOM 690 N N . ASN A 1 86 ? -6.826 10.390 21.970 1.00 89.62 86 ASN A N 1
ATOM 691 C CA . ASN A 1 86 ? -5.908 11.532 22.022 1.00 89.62 86 ASN A CA 1
ATOM 692 C C . ASN A 1 86 ? -5.561 11.939 23.466 1.00 89.62 86 ASN A C 1
ATOM 694 O O . ASN A 1 86 ? -4.415 12.272 23.772 1.00 89.62 86 ASN A O 1
ATOM 698 N N . LEU A 1 87 ? -6.542 11.924 24.375 1.00 93.12 87 LEU A N 1
ATOM 699 C CA . LEU A 1 87 ? -6.312 12.221 25.791 1.00 93.12 87 LEU A CA 1
ATOM 700 C C . LEU A 1 87 ? -5.503 11.117 26.476 1.00 93.12 87 LEU A C 1
ATOM 702 O O . LEU A 1 87 ? -4.611 11.419 27.271 1.00 93.12 87 LEU A O 1
ATOM 706 N N . TYR A 1 88 ? -5.792 9.855 26.162 1.00 91.50 88 TYR A N 1
ATOM 707 C CA . TYR A 1 88 ? -5.068 8.715 26.712 1.00 91.50 88 TYR A CA 1
ATOM 708 C C . TYR A 1 88 ? -3.611 8.682 26.236 1.00 91.50 88 TYR A C 1
ATOM 710 O O . TYR A 1 88 ? -2.722 8.451 27.045 1.00 91.50 88 TYR A O 1
ATOM 718 N N . GLU A 1 89 ? -3.337 8.987 24.969 1.00 89.19 89 GLU A N 1
ATOM 719 C CA . GLU A 1 89 ? -1.965 9.065 24.452 1.00 89.19 89 GLU A CA 1
ATOM 720 C C . GLU A 1 89 ? -1.128 10.118 25.196 1.00 89.19 89 GLU A C 1
ATOM 722 O O . GLU A 1 89 ? 0.048 9.901 25.483 1.00 89.19 89 GLU A O 1
ATOM 727 N N . LYS A 1 90 ? -1.740 11.253 25.554 1.00 92.25 90 LYS A N 1
ATOM 728 C CA . LYS A 1 90 ? -1.033 12.380 26.174 1.00 92.25 90 LYS A CA 1
ATOM 729 C C . LYS A 1 90 ? -0.921 12.293 27.698 1.00 92.25 90 LYS A C 1
ATOM 731 O O . LYS A 1 90 ? 0.044 12.804 28.266 1.00 92.25 90 LYS A O 1
ATOM 736 N N . TYR A 1 91 ? -1.919 11.714 28.361 1.00 92.75 91 TYR A N 1
ATOM 737 C CA . TYR A 1 91 ? -2.059 11.760 29.823 1.00 92.75 91 TYR A CA 1
ATOM 738 C C . TYR A 1 91 ? -2.319 10.393 30.467 1.00 92.75 91 TYR A C 1
ATOM 740 O O . TYR A 1 91 ? -2.396 10.295 31.692 1.00 92.75 91 TYR A O 1
ATOM 748 N N . GLY A 1 92 ? -2.509 9.353 29.662 1.00 90.44 92 GLY A N 1
ATOM 749 C CA . GLY A 1 92 ? -2.832 8.014 30.123 1.00 90.44 92 GLY A CA 1
ATOM 750 C C . GLY A 1 92 ? -1.651 7.298 30.767 1.00 90.44 92 GLY A C 1
ATOM 751 O O . GLY A 1 92 ? -0.484 7.639 30.591 1.00 90.44 92 GLY A O 1
ATOM 752 N N . ASN A 1 93 ? -1.994 6.282 31.544 1.00 93.56 93 ASN A N 1
ATOM 753 C CA . ASN A 1 93 ? -1.096 5.282 32.100 1.00 93.56 93 ASN A CA 1
ATOM 754 C C . ASN A 1 93 ? -1.929 4.045 32.464 1.00 93.56 93 ASN A C 1
ATOM 756 O O . ASN A 1 93 ? -3.166 4.088 32.423 1.00 93.56 93 ASN A O 1
ATOM 760 N N . ASP A 1 94 ? -1.255 2.971 32.865 1.00 92.88 94 ASP A N 1
ATOM 761 C CA . ASP A 1 94 ? -1.906 1.697 33.177 1.00 92.88 94 ASP A CA 1
ATOM 762 C C . ASP A 1 94 ? -2.976 1.833 34.269 1.00 92.88 94 ASP A C 1
ATOM 764 O O . ASP A 1 94 ? -4.061 1.276 34.130 1.00 92.88 94 ASP A O 1
ATOM 768 N N . ALA A 1 95 ? -2.756 2.661 35.297 1.00 94.31 95 ALA A N 1
ATOM 769 C CA . ALA A 1 95 ? -3.740 2.863 36.364 1.00 94.31 95 ALA A CA 1
ATOM 770 C C . ALA A 1 95 ? -5.042 3.513 35.853 1.00 94.31 95 ALA A C 1
ATOM 772 O O . ALA A 1 95 ? -6.146 3.150 36.275 1.00 94.31 95 ALA A O 1
ATOM 773 N N . VAL A 1 96 ? -4.935 4.462 34.917 1.00 92.38 96 VAL A N 1
ATOM 774 C CA . VAL A 1 96 ? -6.099 5.069 34.254 1.00 92.38 96 VAL A CA 1
ATOM 775 C C . VAL A 1 96 ? -6.816 4.028 33.396 1.00 92.38 96 VAL A C 1
ATOM 777 O O . VAL A 1 96 ? -8.042 3.906 33.483 1.00 92.38 96 VAL A O 1
ATOM 780 N N . LEU A 1 97 ? -6.072 3.252 32.605 1.00 93.25 97 LEU A N 1
ATOM 781 C CA . LEU A 1 97 ? -6.644 2.238 31.719 1.00 93.25 97 LEU A CA 1
ATOM 782 C C . LEU A 1 97 ? -7.366 1.132 32.497 1.00 93.25 97 LEU A C 1
ATOM 784 O O . LEU A 1 97 ? -8.503 0.788 32.168 1.00 93.25 97 LEU A O 1
ATOM 788 N N . GLU A 1 98 ? -6.755 0.619 33.563 1.00 94.06 98 GLU A N 1
ATOM 789 C CA . GLU A 1 98 ? -7.338 -0.401 34.438 1.00 94.06 98 GLU A CA 1
ATOM 790 C C . GLU A 1 98 ? -8.664 0.060 35.053 1.00 94.06 98 GLU A C 1
ATOM 792 O O . GLU A 1 98 ? -9.640 -0.696 35.072 1.00 94.06 98 GLU A O 1
ATOM 797 N N . SER A 1 99 ? -8.737 1.317 35.502 1.00 94.06 99 SER A N 1
ATOM 798 C CA . SER A 1 99 ? -9.968 1.913 36.035 1.00 94.06 99 SER A CA 1
ATOM 799 C C . SER A 1 99 ? -11.092 1.947 34.993 1.00 94.06 99 SER A C 1
ATOM 801 O O . SER A 1 99 ? -12.234 1.583 35.296 1.00 94.06 99 SER A O 1
ATOM 803 N N . PHE A 1 100 ? -10.782 2.322 33.746 1.00 94.31 100 PHE A N 1
ATOM 804 C CA . PHE A 1 100 ? -11.748 2.287 32.644 1.00 94.31 100 PHE A CA 1
ATOM 805 C C . PHE A 1 100 ? -12.205 0.860 32.322 1.00 94.31 100 PHE A C 1
ATOM 807 O O . PHE A 1 100 ? -13.409 0.615 32.222 1.00 94.31 100 PHE A O 1
ATOM 814 N N . ILE A 1 101 ? -11.274 -0.092 32.224 1.00 95.62 101 ILE A N 1
ATOM 815 C CA . ILE A 1 101 ? -11.588 -1.504 31.959 1.00 95.62 101 ILE A CA 1
ATOM 816 C C . ILE A 1 101 ? -12.497 -2.069 33.053 1.00 95.62 101 ILE A C 1
ATOM 818 O O . ILE A 1 101 ? -13.473 -2.753 32.745 1.00 95.62 101 ILE A O 1
ATOM 822 N N . LYS A 1 102 ? -12.217 -1.768 34.326 1.00 96.38 102 LYS A N 1
ATOM 823 C CA . LYS A 1 102 ? -13.040 -2.229 35.449 1.00 96.38 102 LYS A CA 1
ATOM 824 C C . LYS A 1 102 ? -14.481 -1.735 35.333 1.00 96.38 102 LYS A C 1
ATOM 826 O O . LYS A 1 102 ? -15.398 -2.532 35.486 1.00 96.38 102 LYS A O 1
ATOM 831 N N . LYS A 1 103 ? -14.686 -0.456 34.995 1.00 96.19 103 LYS A N 1
ATOM 832 C CA . LYS A 1 103 ? -16.033 0.105 34.782 1.00 96.19 103 LYS A CA 1
ATOM 833 C C . LYS A 1 103 ? -16.784 -0.617 33.662 1.00 96.19 103 LYS A C 1
ATOM 835 O O . LYS A 1 103 ? -17.954 -0.937 33.835 1.00 96.19 103 LYS A O 1
ATOM 840 N N . LEU A 1 104 ? -16.117 -0.904 32.543 1.00 95.38 104 LEU A N 1
ATOM 841 C CA . LEU A 1 104 ? -16.728 -1.635 31.427 1.00 95.38 104 LEU A CA 1
ATOM 842 C C . LEU A 1 104 ? -17.093 -3.074 31.809 1.00 95.38 104 LEU A C 1
ATOM 844 O O . LEU A 1 104 ? -18.166 -3.540 31.438 1.00 95.38 104 LEU A O 1
ATOM 848 N N . LYS A 1 105 ? -16.240 -3.760 32.581 1.00 94.81 105 LYS A N 1
ATOM 849 C CA . LYS A 1 105 ? -16.533 -5.107 33.097 1.00 94.81 105 LYS A CA 1
ATOM 850 C C . LYS A 1 105 ? -17.757 -5.116 34.012 1.00 94.81 105 LYS A C 1
ATOM 852 O O . LYS A 1 105 ? -18.622 -5.957 33.826 1.00 94.81 105 LYS A O 1
ATOM 857 N N . THR A 1 106 ? -17.878 -4.146 34.916 1.00 95.50 106 THR A N 1
ATOM 858 C CA . THR A 1 106 ? -19.065 -4.026 35.777 1.00 95.50 106 THR A CA 1
ATOM 859 C C . THR A 1 106 ? -20.339 -3.771 34.971 1.00 95.50 106 THR A C 1
ATOM 861 O O . THR A 1 106 ? -21.371 -4.360 35.264 1.00 95.50 106 THR A O 1
ATOM 864 N N . ILE A 1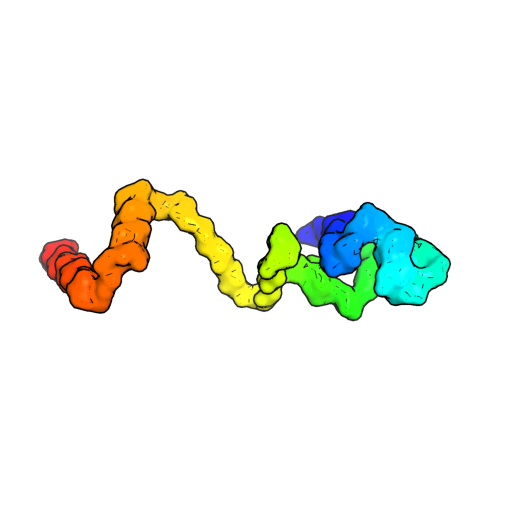 107 ? -20.286 -2.924 33.935 1.00 95.88 107 ILE A N 1
ATOM 865 C CA . ILE A 1 107 ? -21.443 -2.713 33.046 1.00 95.88 107 ILE A CA 1
ATOM 866 C C . ILE A 1 107 ? -21.824 -4.018 32.346 1.00 95.88 107 ILE A C 1
ATOM 868 O O . ILE A 1 107 ? -23.005 -4.340 32.286 1.00 95.88 107 ILE A O 1
ATOM 872 N N . LYS A 1 108 ? -20.829 -4.762 31.846 1.00 92.88 108 LYS A N 1
ATOM 873 C CA . LYS A 1 108 ? -21.042 -6.052 31.190 1.00 92.88 108 LYS A CA 1
ATOM 874 C C . LYS A 1 108 ? -21.776 -7.026 32.113 1.00 92.88 108 LYS A C 1
ATOM 876 O O . LYS A 1 108 ? -22.791 -7.571 31.701 1.00 92.88 108 LYS A O 1
ATOM 881 N N . GLU A 1 109 ? -21.284 -7.187 33.340 1.00 94.12 109 GLU A N 1
ATOM 882 C CA . GLU A 1 109 ? -21.883 -8.059 34.359 1.00 94.12 109 GLU A CA 1
ATOM 883 C C . GLU A 1 109 ? -23.354 -7.692 34.610 1.00 94.12 109 GLU A C 1
ATOM 885 O O . GLU A 1 109 ? -24.211 -8.556 34.530 1.00 94.12 109 GLU A O 1
ATOM 890 N N . ILE A 1 110 ? -23.672 -6.403 34.780 1.00 93.62 110 ILE A N 1
ATOM 891 C CA . ILE A 1 110 ? -25.057 -5.942 35.007 1.00 93.62 110 ILE A CA 1
ATOM 892 C C . ILE A 1 110 ? -25.957 -6.147 33.777 1.00 93.62 110 ILE A C 1
ATOM 894 O O . ILE A 1 110 ? -27.161 -6.316 33.917 1.00 93.62 110 ILE A O 1
ATOM 898 N N . SER A 1 111 ? -25.407 -6.050 32.566 1.00 83.19 111 SER A N 1
ATOM 899 C CA . SER A 1 111 ? -26.188 -6.151 31.325 1.00 83.19 111 SER A CA 1
ATOM 900 C C . SER A 1 111 ? -26.456 -7.583 30.860 1.00 83.19 111 SER A C 1
ATOM 902 O O . SER A 1 111 ? -27.260 -7.774 29.949 1.00 83.19 111 SER A O 1
ATOM 904 N N . GLU A 1 112 ? -25.739 -8.557 31.424 1.00 81.25 112 GLU A N 1
ATOM 905 C CA . GLU A 1 112 ? -25.840 -9.981 31.083 1.00 81.25 112 GLU A CA 1
ATOM 906 C C . GLU A 1 112 ? -26.600 -10.801 32.154 1.00 81.25 112 GLU A C 1
ATOM 908 O O . GLU A 1 112 ? -26.849 -11.984 31.916 1.00 81.25 112 GLU A O 1
ATOM 913 N N . ASP A 1 113 ? -27.002 -10.170 33.269 1.00 56.62 113 ASP A N 1
ATOM 914 C CA . ASP A 1 113 ? -27.894 -10.696 34.325 1.00 56.62 113 ASP A CA 1
ATOM 915 C C . ASP A 1 113 ? -29.380 -10.363 34.057 1.00 56.62 113 ASP A C 1
ATOM 917 O O . ASP A 1 113 ? -30.246 -11.223 34.354 1.00 56.62 113 ASP A O 1
#

pLDDT: mean 83.41, std 15.59, range [39.19, 96.38]

Radius of gyration: 24.47 Å; chains: 1; bounding box: 50×24×62 Å

Secondary structure (DSSP, 8-state):
----HHHHHHHHHHHHT-SSHHHHHHHTT-SSTHHHHHHHHTT---GGGHHHHHSEEETTTEEE-SSS-----GGGS-HHHHHHHHHHHHH--HHHHHHHHHHHHHHHHHHH-

Sequence (113 aa):
MSNNIDDDFKKLYAYYGVENDNQLSLKLGYKSNSAISNWRKENKIPDKYSFIISTNIGNNNISISGNDNKIATTDNYSDKFKEFLNLYEKYGNDAVLESFIKKLKTIKEISED